Protein AF-A0A165J5U5-F1 (afdb_monomer)

Nearest PDB structures (foldseek):
  5kc4-assembly1_A  TM=7.300E-01  e=1.101E-03  Thermotoga maritima MSB8
  4huq-assembly1_S  TM=6.414E-01  e=2.307E-02  Levilactobacillus brevis ATCC 367
  7nnt-assembly1_C  TM=6.361E-01  e=5.951E-02  Lactobacillus delbrueckii subsp. bulgaricus ATCC 11842 = JCM 1002
  3rlb-assembly2_B  TM=6.227E-01  e=1.614E-01  Lactococcus cremoris subsp. cremoris NZ9000

pLDDT: mean 80.21, std 12.61, range [31.27, 94.31]

Sequence (150 aa):
MEGLRMNKHAVFIFFLLLAIPAGLMDIPILGVQLTMISLPPLLAASFIGTYRGILVAAVGAVSLLIMDGHGTSSLTEIAFLLIAVWLFGVIFSRWRAEAAAIVFFFVYGLLCPLIIQIIGYSPHFVTFCLSAILSLTIAHFVYGFFKGKS

Mean predicted aligned error: 7.03 Å

Solvent-accessible surface area (backbone atoms only — not comparable to full-atom values): 7624 Å² total; per-residue (Å²): 133,85,74,80,75,75,57,67,63,61,56,49,52,49,31,41,60,48,6,37,58,26,31,73,41,64,48,78,52,96,90,38,61,26,56,44,35,64,35,38,14,48,49,31,10,72,76,76,32,31,73,56,7,34,52,20,31,51,49,9,41,51,46,31,42,70,72,76,38,94,44,76,60,53,57,52,49,42,52,33,49,43,51,25,38,38,51,23,15,54,34,43,74,77,49,56,63,66,59,16,48,53,51,26,36,48,41,39,16,47,47,37,33,52,51,42,28,74,76,64,75,49,90,51,45,66,33,36,35,51,23,37,51,51,36,48,52,53,45,50,55,53,48,55,67,59,60,74,77,112

Organism: NCBI:txid189381

Secondary structure (DSSP, 8-state):
-------HHHHHHHHHHHHHHHHH-EEEETTEEEE-TTHHHHHHHHHH-HHHHHHHHHHHHHHHHHHH-S-HHHHHHHHHHHHHHHHHHHHHHHS-HHHHHHHHIIIIIIIHHHHHHHHH----HHHHHHHHHHHHHHHHHHHHHHHTT-

Foldseek 3Di:
DPPPPPDLVVLLVVLLVVLLVLLVDFDQDPNATAGQNLQSLLLCLQPNHLVSSLVSLVSSLVSNCVVVHDDPLSVLLSVLSSVLSNQLSVCSVPHDNVVSLVSSCVRFLAVSVVVSCVVPVDPCNVRRNVNSVVSSVVSVVVCVVVVVVD

Radius of gyration: 15.24 Å; Cα contacts (8 Å, |Δi|>4): 212; chains: 1; bounding box: 50×26×38 Å

Structure (mmCIF, N/CA/C/O backbone):
data_AF-A0A165J5U5-F1
#
_entry.id   AF-A0A165J5U5-F1
#
loop_
_atom_site.group_PDB
_atom_site.id
_atom_site.type_symbol
_atom_site.label_atom_id
_atom_site.label_alt_id
_atom_site.label_comp_id
_atom_site.label_asym_id
_atom_site.label_entity_id
_atom_site.label_seq_id
_atom_site.pdbx_PDB_ins_code
_atom_site.Cartn_x
_atom_site.Cartn_y
_atom_site.Cartn_z
_atom_site.occupancy
_atom_site.B_iso_or_equiv
_atom_site.auth_seq_id
_atom_site.auth_comp_id
_atom_site.auth_asym_id
_atom_site.auth_atom_id
_atom_site.pdbx_PDB_model_num
ATOM 1 N N . MET A 1 1 ? -31.585 0.984 19.891 1.00 39.47 1 MET A N 1
ATOM 2 C CA . MET A 1 1 ? -30.890 1.013 18.588 1.00 39.47 1 MET A CA 1
ATOM 3 C C . MET A 1 1 ? -29.721 0.055 18.685 1.00 39.47 1 MET A C 1
ATOM 5 O O . MET A 1 1 ? -28.689 0.414 19.235 1.00 39.47 1 MET A O 1
ATOM 9 N N . GLU A 1 2 ? -29.921 -1.196 18.272 1.00 40.22 2 GLU A N 1
ATOM 10 C CA . GLU A 1 2 ? -28.841 -2.181 18.214 1.00 40.22 2 GLU A CA 1
ATOM 11 C C . GLU A 1 2 ? -27.866 -1.734 17.129 1.00 40.22 2 GLU A C 1
ATOM 13 O O . GLU A 1 2 ? -28.170 -1.772 15.937 1.00 40.22 2 GLU A O 1
ATOM 18 N N . GLY A 1 3 ? -26.720 -1.204 17.557 1.00 44.03 3 GLY A N 1
ATOM 19 C CA . GLY A 1 3 ? -25.642 -0.839 16.657 1.00 44.03 3 GLY A CA 1
ATOM 20 C C . GLY A 1 3 ? -25.277 -2.061 15.830 1.00 44.03 3 GLY A C 1
ATOM 21 O O . GLY A 1 3 ? -24.886 -3.087 16.387 1.00 44.03 3 GLY A O 1
ATOM 22 N N . LEU A 1 4 ? -25.447 -1.947 14.512 1.00 45.94 4 LEU A N 1
ATOM 23 C CA . LEU A 1 4 ? -25.085 -2.958 13.530 1.00 45.94 4 LEU A CA 1
ATOM 24 C C . LEU A 1 4 ? -23.622 -3.342 13.785 1.00 45.94 4 LEU A C 1
ATOM 26 O O . LEU A 1 4 ? -22.698 -2.607 13.430 1.00 45.94 4 LEU A O 1
ATOM 30 N N . ARG A 1 5 ? -23.401 -4.449 14.501 1.00 58.50 5 ARG A N 1
ATOM 31 C CA . ARG A 1 5 ? -22.066 -4.914 14.876 1.00 58.50 5 ARG A CA 1
ATOM 32 C C . ARG A 1 5 ? -21.418 -5.393 13.585 1.00 58.50 5 ARG A C 1
ATOM 34 O O . ARG A 1 5 ? -21.648 -6.515 13.147 1.00 58.50 5 ARG A O 1
ATOM 41 N N . MET A 1 6 ? -20.689 -4.495 12.925 1.00 66.00 6 MET A N 1
ATOM 42 C CA . MET A 1 6 ? -20.100 -4.745 11.616 1.00 66.00 6 MET A CA 1
ATOM 43 C C . MET A 1 6 ? -19.279 -6.037 11.673 1.00 66.00 6 MET A C 1
ATOM 45 O O . MET A 1 6 ? -18.334 -6.153 12.461 1.00 66.00 6 MET A O 1
ATOM 49 N N . ASN A 1 7 ? -19.676 -7.038 10.882 1.00 83.50 7 ASN A N 1
ATOM 50 C CA . ASN A 1 7 ? -19.030 -8.343 10.898 1.00 83.50 7 ASN A CA 1
ATOM 51 C C . ASN A 1 7 ? -17.610 -8.197 10.337 1.00 83.50 7 ASN A C 1
ATOM 53 O O . ASN A 1 7 ? -17.405 -8.091 9.127 1.00 83.50 7 ASN A O 1
ATOM 57 N N . LYS A 1 8 ? -16.616 -8.195 11.231 1.00 79.62 8 LYS A N 1
ATOM 58 C CA . LYS A 1 8 ? -15.205 -7.980 10.886 1.00 79.62 8 LYS A CA 1
ATOM 59 C C . LYS A 1 8 ? -14.670 -9.005 9.879 1.00 79.62 8 LYS A C 1
ATOM 61 O O . LYS A 1 8 ? -13.682 -8.713 9.212 1.00 79.62 8 LYS A O 1
ATOM 66 N N . HIS A 1 9 ? -15.278 -10.189 9.786 1.00 84.62 9 HIS A N 1
ATOM 67 C CA . HIS A 1 9 ? -14.910 -11.202 8.795 1.00 84.62 9 HIS A CA 1
ATOM 68 C C . HIS A 1 9 ? -15.447 -10.854 7.408 1.00 84.62 9 HIS A C 1
ATOM 70 O O . HIS A 1 9 ? -14.698 -10.933 6.443 1.00 84.62 9 HIS A O 1
ATOM 76 N N . ALA A 1 10 ? -16.695 -10.387 7.313 1.00 85.75 10 ALA A N 1
ATOM 77 C CA . ALA A 1 10 ? -17.271 -9.941 6.046 1.00 85.75 10 ALA A CA 1
ATOM 78 C C . ALA A 1 10 ? -16.491 -8.749 5.462 1.00 85.75 10 ALA A C 1
ATOM 80 O O . ALA A 1 10 ? -16.161 -8.747 4.282 1.00 85.75 10 ALA A O 1
ATOM 81 N N . VAL A 1 11 ? -16.109 -7.783 6.307 1.00 85.38 11 VAL A N 1
ATOM 82 C CA . VAL A 1 11 ? -15.282 -6.632 5.895 1.00 85.38 11 VAL A CA 1
ATOM 83 C C . VAL A 1 11 ? -13.882 -7.062 5.452 1.00 85.38 11 VAL A C 1
ATOM 85 O O . VAL A 1 11 ? -13.357 -6.543 4.472 1.00 85.38 11 VAL A O 1
ATOM 88 N N . PHE A 1 12 ? -13.278 -8.031 6.144 1.00 86.88 12 PHE A N 1
ATOM 89 C CA . PHE A 1 12 ? -11.987 -8.585 5.737 1.00 86.88 12 PHE A CA 1
ATOM 90 C C . PHE A 1 12 ? -12.064 -9.265 4.368 1.00 86.88 12 PHE A C 1
ATOM 92 O O . PHE A 1 12 ? -11.248 -8.964 3.505 1.00 86.88 12 PHE A O 1
ATOM 99 N N . ILE A 1 13 ? -13.065 -10.125 4.154 1.00 88.19 13 ILE A N 1
ATOM 100 C CA . ILE A 1 13 ? -13.283 -10.804 2.870 1.00 88.19 13 ILE A CA 1
ATOM 101 C C . ILE A 1 13 ? -13.527 -9.780 1.758 1.00 88.19 13 ILE A C 1
ATOM 103 O O . ILE A 1 13 ? -12.965 -9.917 0.678 1.00 88.19 13 ILE A O 1
ATOM 107 N N . PHE A 1 14 ? -14.299 -8.724 2.032 1.00 90.31 14 PHE A N 1
ATOM 108 C CA . PHE A 1 14 ? -14.525 -7.641 1.078 1.00 90.31 14 PHE A CA 1
ATOM 109 C C . PHE A 1 14 ? -13.215 -6.969 0.646 1.00 90.31 14 PHE A C 1
ATOM 111 O O . PHE A 1 14 ? -12.961 -6.855 -0.549 1.00 90.31 14 PHE A O 1
ATOM 118 N N . PHE A 1 15 ? -12.351 -6.574 1.589 1.00 91.06 15 PHE A N 1
ATOM 119 C CA . PHE A 1 15 ? -11.062 -5.967 1.239 1.00 91.06 15 PHE A CA 1
ATOM 120 C C . PHE A 1 15 ? -10.123 -6.934 0.523 1.00 91.06 15 PHE A C 1
ATOM 122 O O . PHE A 1 15 ? -9.394 -6.518 -0.371 1.00 91.06 15 PHE A O 1
ATOM 129 N N . LEU A 1 16 ? -10.161 -8.216 0.882 1.00 88.88 16 LEU A N 1
ATOM 130 C CA . LEU A 1 16 ? -9.364 -9.257 0.242 1.00 88.88 16 LEU A CA 1
ATOM 131 C C . LEU A 1 16 ? -9.790 -9.454 -1.221 1.00 88.88 16 LEU A C 1
ATOM 133 O O . LEU A 1 16 ? -8.940 -9.490 -2.105 1.00 88.88 16 LEU A O 1
ATOM 137 N N . LEU A 1 17 ? -11.099 -9.485 -1.484 1.00 88.81 17 LEU A N 1
ATOM 138 C CA . LEU A 1 17 ? -11.649 -9.524 -2.840 1.00 88.81 17 LEU A CA 1
ATOM 139 C C . LEU A 1 17 ? -11.385 -8.233 -3.617 1.00 88.81 17 LEU A C 1
ATOM 141 O O . LEU A 1 17 ? -11.185 -8.305 -4.821 1.00 88.81 17 LEU A O 1
ATOM 145 N N . LEU A 1 18 ? -11.365 -7.074 -2.951 1.00 88.38 18 LEU A N 1
ATOM 146 C CA . LEU A 1 18 ? -11.076 -5.778 -3.573 1.00 88.38 18 LEU A CA 1
ATOM 147 C C . LEU A 1 18 ? -9.587 -5.605 -3.916 1.00 88.38 18 LEU A C 1
ATOM 149 O O . LEU A 1 18 ? -9.259 -4.916 -4.878 1.00 88.38 18 LEU A O 1
ATOM 153 N N . ALA A 1 19 ? -8.687 -6.234 -3.157 1.00 86.50 19 ALA A N 1
ATOM 154 C CA . ALA A 1 19 ? -7.247 -6.180 -3.404 1.00 86.50 19 ALA A CA 1
ATOM 155 C C . ALA A 1 19 ? -6.838 -6.838 -4.722 1.00 86.50 19 ALA A C 1
ATOM 157 O O . ALA A 1 19 ? -5.859 -6.407 -5.320 1.00 86.50 19 ALA A O 1
ATOM 158 N N . ILE A 1 20 ? -7.602 -7.834 -5.181 1.00 83.56 20 ILE A N 1
ATOM 159 C CA . ILE A 1 20 ? -7.369 -8.494 -6.466 1.00 83.56 20 ILE A CA 1
ATOM 160 C C . ILE A 1 20 ? -7.519 -7.473 -7.607 1.00 83.56 20 ILE A C 1
ATOM 162 O O . ILE A 1 20 ? -6.496 -7.092 -8.158 1.00 83.56 20 ILE A O 1
ATOM 166 N N . PRO A 1 21 ? -8.709 -6.922 -7.931 1.00 83.19 21 PRO A N 1
ATOM 167 C CA . PRO A 1 21 ? -8.849 -5.966 -9.026 1.00 83.19 21 PRO A CA 1
ATOM 168 C C . PRO A 1 21 ? -8.023 -4.696 -8.811 1.00 83.19 21 PRO A C 1
ATOM 170 O O . PRO A 1 21 ? -7.539 -4.145 -9.787 1.00 83.19 21 PRO A O 1
ATOM 173 N N . ALA A 1 22 ? -7.793 -4.251 -7.570 1.00 80.50 22 ALA A N 1
ATOM 174 C CA . ALA A 1 22 ? -6.923 -3.103 -7.305 1.00 80.50 22 ALA A CA 1
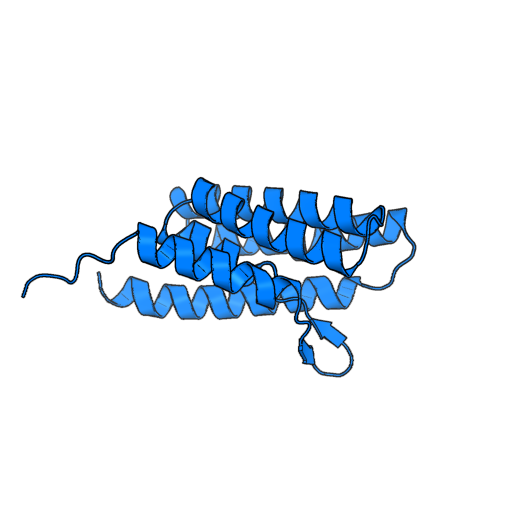ATOM 175 C C . ALA A 1 22 ? -5.449 -3.346 -7.679 1.00 80.50 22 ALA A C 1
ATOM 177 O O . ALA A 1 22 ? -4.746 -2.387 -7.982 1.00 80.50 22 ALA A O 1
ATOM 178 N N . GLY A 1 23 ? -4.988 -4.600 -7.644 1.00 71.81 23 GLY A N 1
ATOM 179 C CA . GLY A 1 23 ? -3.674 -5.002 -8.147 1.00 71.81 23 GLY A CA 1
ATOM 180 C C . GLY A 1 23 ? -3.648 -5.314 -9.646 1.00 71.81 23 GLY A C 1
ATOM 181 O O . GLY A 1 23 ? -2.567 -5.378 -10.209 1.00 71.81 23 GLY A O 1
ATOM 182 N N . LEU A 1 24 ? -4.808 -5.506 -10.288 1.00 72.88 24 LEU A N 1
ATOM 183 C CA . LEU A 1 24 ? -4.918 -5.778 -11.732 1.00 72.88 24 LEU A CA 1
ATOM 184 C C . LEU A 1 24 ? -5.273 -4.522 -12.555 1.00 72.88 24 LEU A C 1
ATOM 186 O O . LEU A 1 24 ? -5.199 -4.546 -13.781 1.00 72.88 24 LEU A O 1
ATOM 190 N N . MET A 1 25 ? -5.756 -3.459 -11.906 1.00 72.50 25 MET A N 1
ATOM 191 C CA . MET A 1 25 ? -6.262 -2.254 -12.561 1.00 72.50 25 MET A CA 1
ATOM 192 C C . MET A 1 25 ? -5.361 -1.059 -12.282 1.00 72.50 25 MET A C 1
ATOM 194 O O . MET A 1 25 ? -5.368 -0.511 -11.178 1.00 72.50 25 MET A O 1
ATOM 198 N N . ASP A 1 26 ? -4.695 -0.591 -13.331 1.00 74.75 26 ASP A N 1
ATOM 199 C CA . ASP A 1 26 ? -4.095 0.734 -13.345 1.00 74.75 26 ASP A CA 1
ATOM 200 C C . ASP A 1 26 ? -5.082 1.766 -13.882 1.00 74.75 26 ASP A C 1
ATOM 202 O O . ASP A 1 26 ? -5.765 1.561 -14.890 1.00 74.75 26 ASP A O 1
ATOM 206 N N . ILE A 1 27 ? -5.150 2.912 -13.209 1.00 76.12 27 ILE A N 1
ATOM 207 C CA . ILE A 1 27 ? -5.996 4.028 -13.621 1.00 76.12 27 ILE A CA 1
ATOM 208 C C . ILE A 1 27 ? -5.137 5.005 -14.430 1.00 76.12 27 ILE A C 1
ATOM 210 O O . ILE A 1 27 ? -4.218 5.607 -13.868 1.00 76.12 27 ILE A O 1
ATOM 214 N N . PRO A 1 28 ? -5.416 5.213 -15.730 1.00 78.00 28 PRO A N 1
ATOM 215 C CA . PRO A 1 28 ? -4.712 6.216 -16.512 1.00 78.00 28 PRO A CA 1
ATOM 216 C C . PRO A 1 28 ? -5.199 7.615 -16.115 1.00 78.00 28 PRO A C 1
ATOM 218 O O . PRO A 1 28 ? -6.343 7.986 -16.375 1.00 78.00 28 PRO A O 1
ATOM 221 N N . ILE A 1 29 ? -4.324 8.418 -15.510 1.00 76.06 29 ILE A N 1
ATOM 222 C CA . ILE A 1 29 ? -4.587 9.826 -15.191 1.00 76.06 29 ILE A CA 1
ATOM 223 C C . ILE A 1 29 ? -3.475 10.676 -15.799 1.00 76.06 29 ILE A C 1
ATOM 225 O O . ILE A 1 29 ? -2.303 10.483 -15.496 1.00 76.06 29 ILE A O 1
ATOM 229 N N . LEU A 1 30 ? -3.842 11.638 -16.655 1.00 73.38 30 LEU A N 1
ATOM 230 C CA . LEU A 1 30 ? -2.901 12.589 -17.273 1.00 73.38 30 LEU A CA 1
ATOM 231 C C . LEU A 1 30 ? -1.712 11.909 -17.991 1.00 73.38 30 LEU A C 1
ATOM 233 O O . LEU A 1 30 ? -0.597 12.419 -17.979 1.00 73.38 30 LEU A O 1
ATOM 237 N N . GLY A 1 31 ? -1.943 10.743 -18.608 1.00 70.12 31 GLY A N 1
ATOM 238 C CA . GLY A 1 31 ? -0.903 9.975 -19.308 1.00 70.12 31 GLY A CA 1
ATOM 239 C C . GLY A 1 31 ? 0.011 9.143 -18.399 1.00 70.12 31 GLY A C 1
ATOM 240 O O . GLY A 1 31 ? 0.931 8.505 -18.900 1.00 70.12 31 GLY A O 1
ATOM 241 N N . VAL A 1 32 ? -0.250 9.113 -17.090 1.00 73.12 32 VAL A N 1
ATOM 242 C CA . VAL A 1 32 ? 0.450 8.280 -16.104 1.00 73.12 32 VAL A CA 1
ATOM 243 C C . VAL A 1 32 ? -0.488 7.164 -15.647 1.00 73.12 32 VAL A C 1
ATOM 245 O O . VAL A 1 32 ? -1.640 7.420 -15.298 1.00 73.12 32 VAL A O 1
ATOM 248 N N . GLN A 1 33 ? -0.014 5.920 -15.653 1.00 78.56 33 GLN A N 1
ATOM 249 C CA . GLN A 1 33 ? -0.737 4.789 -15.065 1.00 78.56 33 GLN A CA 1
ATOM 250 C C . GLN A 1 33 ? -0.532 4.814 -13.551 1.00 78.56 33 GLN A C 1
ATOM 252 O O . GLN A 1 33 ? 0.613 4.866 -13.103 1.00 78.56 33 GLN A O 1
ATOM 257 N N . LEU A 1 34 ? -1.620 4.860 -12.780 1.00 78.06 34 LEU A N 1
ATOM 258 C CA . LEU A 1 34 ? -1.601 4.864 -11.318 1.00 78.06 34 LEU A CA 1
ATOM 259 C C . LEU A 1 34 ? -2.094 3.532 -10.772 1.00 78.06 34 LEU A C 1
ATOM 261 O O . LEU A 1 34 ? -3.187 3.091 -11.126 1.00 78.06 34 LEU A O 1
ATOM 265 N N . THR A 1 35 ? -1.341 2.972 -9.832 1.00 79.69 35 THR A N 1
ATOM 266 C CA . THR A 1 35 ? -1.705 1.726 -9.163 1.00 79.69 35 THR A CA 1
ATOM 267 C C . THR A 1 35 ? -2.547 2.001 -7.919 1.00 79.69 35 THR A C 1
ATOM 269 O O . THR A 1 35 ? -2.241 2.870 -7.097 1.00 79.69 35 THR A O 1
ATOM 272 N N . MET A 1 36 ? -3.626 1.239 -7.750 1.00 82.62 36 MET A N 1
ATOM 273 C CA . MET A 1 36 ? -4.511 1.311 -6.579 1.00 82.62 36 MET A CA 1
ATOM 274 C C . MET A 1 36 ? -4.261 0.166 -5.589 1.00 82.62 36 MET A C 1
ATOM 276 O O . MET A 1 36 ? -4.985 0.035 -4.599 1.00 82.62 36 MET A O 1
ATOM 280 N N . ILE A 1 37 ? -3.214 -0.635 -5.811 1.00 86.31 37 ILE A N 1
ATOM 281 C CA . ILE A 1 37 ? -2.918 -1.856 -5.050 1.00 86.31 37 ILE A CA 1
ATOM 282 C C . ILE A 1 37 ? -2.800 -1.616 -3.540 1.00 86.31 37 ILE A C 1
ATOM 284 O O . ILE A 1 37 ? -3.170 -2.464 -2.729 1.00 86.31 37 ILE A O 1
ATOM 288 N N . SER A 1 38 ? -2.326 -0.432 -3.147 1.00 87.56 38 SER A N 1
ATOM 289 C CA . SER A 1 38 ? -2.105 -0.084 -1.744 1.00 87.56 38 SER A CA 1
ATOM 290 C C . SER A 1 38 ? -3.363 0.354 -0.991 1.00 87.56 38 SER A C 1
ATOM 292 O O . SER A 1 38 ? -3.388 0.307 0.241 1.00 87.56 38 SER A O 1
ATOM 294 N N . LEU A 1 39 ? -4.441 0.712 -1.693 1.00 89.69 39 LEU A N 1
ATOM 295 C CA . LEU A 1 39 ? -5.637 1.285 -1.081 1.00 89.69 39 LEU A CA 1
ATOM 296 C C . LEU A 1 39 ? -6.437 0.270 -0.241 1.00 89.69 39 LEU A C 1
ATOM 298 O O . LEU A 1 39 ? -6.665 0.550 0.940 1.00 89.69 39 LEU A O 1
ATOM 302 N N . PRO A 1 40 ? -6.839 -0.915 -0.751 1.00 90.44 40 PRO A N 1
ATOM 303 C CA . PRO A 1 40 ? -7.559 -1.898 0.066 1.00 90.44 40 PRO A CA 1
ATOM 304 C C . PRO A 1 40 ? -6.778 -2.359 1.313 1.00 90.44 40 PRO A C 1
ATOM 306 O O . PRO A 1 40 ? -7.380 -2.425 2.389 1.00 90.44 40 PRO A O 1
ATOM 309 N N . PRO A 1 41 ? -5.454 -2.615 1.239 1.00 91.44 41 PRO A N 1
ATOM 310 C CA . PRO A 1 41 ? -4.637 -2.929 2.408 1.00 91.44 41 PRO A CA 1
ATOM 311 C C . PRO A 1 41 ? -4.578 -1.823 3.458 1.00 91.44 41 PRO A C 1
ATOM 313 O O . PRO A 1 41 ? -4.645 -2.127 4.648 1.00 91.44 41 PRO A O 1
ATOM 316 N N . LEU A 1 42 ? -4.467 -0.555 3.043 1.00 89.94 42 LEU A N 1
ATOM 317 C CA . LEU A 1 42 ? -4.450 0.589 3.958 1.00 89.94 42 LEU A CA 1
ATOM 318 C C . LEU A 1 42 ? -5.770 0.700 4.721 1.00 89.9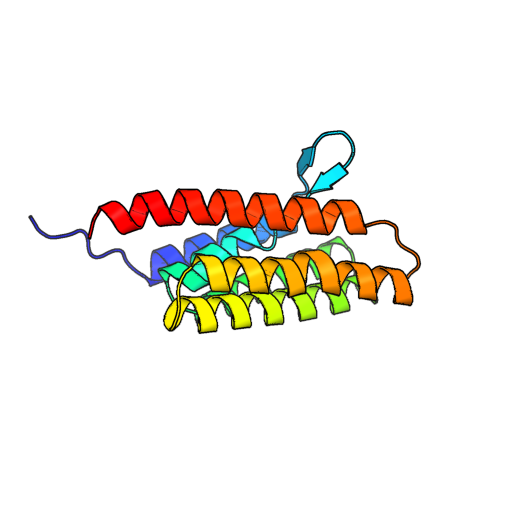4 42 LEU A C 1
ATOM 320 O O . LEU A 1 42 ? -5.772 0.778 5.951 1.00 89.94 42 LEU A O 1
ATOM 324 N N . LEU A 1 43 ? -6.894 0.611 4.004 1.00 89.44 43 LEU A N 1
ATOM 325 C CA . LEU A 1 43 ? -8.221 0.617 4.616 1.00 89.44 43 LEU A CA 1
ATOM 326 C C . LEU A 1 43 ? -8.385 -0.567 5.578 1.00 89.44 43 LEU A C 1
ATOM 328 O O . LEU A 1 43 ? -8.823 -0.393 6.717 1.00 89.44 43 LEU A O 1
ATOM 332 N N . ALA A 1 44 ? -7.976 -1.766 5.163 1.00 89.06 44 ALA A N 1
ATOM 333 C CA . ALA A 1 44 ? -8.004 -2.946 6.016 1.00 89.06 44 ALA A CA 1
ATOM 334 C C . ALA A 1 44 ? -7.130 -2.771 7.275 1.00 89.06 44 ALA A C 1
ATOM 336 O O . ALA A 1 44 ? -7.589 -3.047 8.387 1.00 89.06 44 ALA A O 1
ATOM 337 N N . ALA A 1 45 ? -5.906 -2.256 7.141 1.00 88.44 45 ALA A N 1
ATOM 338 C CA . ALA A 1 45 ? -5.014 -2.003 8.270 1.00 88.44 45 ALA A CA 1
ATOM 339 C C . ALA A 1 45 ? -5.652 -1.057 9.300 1.00 88.44 45 ALA A C 1
ATOM 341 O O . ALA A 1 45 ? -5.572 -1.318 10.501 1.00 88.44 45 ALA A O 1
ATOM 342 N N . SER A 1 46 ? -6.349 -0.018 8.837 1.00 84.62 46 SER A N 1
ATOM 343 C CA . SER A 1 46 ? -7.025 0.946 9.707 1.00 84.62 46 SER A CA 1
ATOM 344 C C . SER A 1 46 ? -8.326 0.446 10.332 1.00 84.62 46 SER A C 1
ATOM 346 O O . SER A 1 46 ? -8.601 0.779 11.483 1.00 84.62 46 SER A O 1
ATOM 348 N N . PHE A 1 47 ? -9.141 -0.342 9.621 1.00 84.19 47 PHE A N 1
ATOM 349 C CA . PHE A 1 47 ? -10.463 -0.757 10.119 1.00 84.19 47 PHE A CA 1
ATOM 350 C C . PHE A 1 47 ? -10.458 -2.049 10.927 1.00 84.19 47 PHE A C 1
ATOM 352 O O . PHE A 1 47 ? -11.208 -2.195 11.894 1.00 84.19 47 PHE A O 1
ATOM 359 N N . ILE A 1 48 ? -9.666 -3.025 10.495 1.00 87.12 48 ILE A N 1
ATOM 360 C CA . ILE A 1 48 ? -9.702 -4.387 11.037 1.00 87.12 48 ILE A CA 1
ATOM 361 C C . ILE A 1 48 ? -8.366 -4.804 11.662 1.00 87.12 48 ILE A C 1
ATOM 363 O O . ILE A 1 48 ? -8.317 -5.844 12.322 1.00 87.12 48 ILE A O 1
ATOM 367 N N . GLY A 1 49 ? -7.329 -3.973 11.526 1.00 86.44 49 GLY A N 1
ATOM 368 C CA . GLY A 1 49 ? -6.039 -4.095 12.202 1.00 86.44 49 GLY A CA 1
ATOM 369 C C . GLY A 1 49 ? -4.884 -4.478 11.274 1.00 86.44 49 GLY A C 1
ATOM 370 O O . GLY A 1 49 ? -5.076 -5.078 10.215 1.00 86.44 49 GLY A O 1
ATOM 371 N N . THR A 1 50 ? -3.662 -4.179 11.721 1.00 89.81 50 THR A N 1
ATOM 372 C CA . THR A 1 50 ? -2.407 -4.295 10.957 1.00 89.81 50 THR A CA 1
ATOM 373 C C . THR A 1 50 ? -2.223 -5.646 10.267 1.00 89.81 50 THR A C 1
ATOM 375 O O . THR A 1 50 ? -2.010 -5.694 9.060 1.00 89.81 50 THR A O 1
ATOM 378 N N . TYR A 1 51 ? -2.354 -6.757 11.000 1.00 90.69 51 TYR A N 1
ATOM 379 C CA . TYR A 1 51 ? -2.127 -8.101 10.448 1.00 90.69 51 TYR A CA 1
ATOM 380 C C . TYR A 1 51 ? -3.095 -8.450 9.316 1.00 90.69 51 TYR A C 1
ATOM 382 O O . TYR A 1 51 ? -2.714 -9.095 8.343 1.00 90.69 51 TYR A O 1
ATOM 390 N N . ARG A 1 52 ? -4.347 -7.996 9.418 1.00 89.88 52 ARG A N 1
ATOM 391 C CA . ARG A 1 52 ? -5.348 -8.217 8.373 1.00 89.88 52 ARG A CA 1
ATOM 392 C C . ARG A 1 52 ? -5.077 -7.336 7.158 1.00 89.88 52 ARG A C 1
ATOM 394 O O . ARG A 1 52 ? -5.214 -7.822 6.045 1.00 89.88 52 ARG A O 1
ATOM 401 N N . GLY A 1 53 ? -4.631 -6.096 7.361 1.00 89.62 53 GLY A N 1
ATOM 402 C CA . GLY A 1 53 ? -4.164 -5.236 6.269 1.00 89.62 53 GLY A CA 1
ATOM 403 C C . GLY A 1 53 ? -3.009 -5.852 5.479 1.00 89.62 53 GLY A C 1
ATOM 404 O O . GLY A 1 53 ? -3.033 -5.847 4.254 1.00 89.62 53 GLY A O 1
ATOM 405 N N . ILE A 1 54 ? -2.050 -6.477 6.164 1.00 93.00 54 ILE A N 1
ATOM 406 C CA . ILE A 1 54 ? -0.915 -7.157 5.517 1.00 93.00 54 ILE A CA 1
ATOM 407 C C . ILE A 1 54 ? -1.366 -8.370 4.711 1.00 93.00 54 ILE A C 1
ATOM 409 O O . ILE A 1 54 ? -0.886 -8.567 3.603 1.00 93.00 54 ILE A O 1
ATOM 413 N N . LEU A 1 55 ? -2.307 -9.166 5.227 1.00 92.19 55 LEU A N 1
ATOM 414 C CA . LEU A 1 55 ? -2.868 -10.283 4.461 1.00 92.19 55 LEU A CA 1
ATOM 415 C C . LEU A 1 55 ? -3.560 -9.795 3.183 1.00 92.19 55 LEU A C 1
ATOM 417 O O . LEU A 1 55 ? -3.396 -10.402 2.130 1.00 92.19 55 LEU A O 1
ATOM 421 N N . VAL A 1 56 ? -4.283 -8.675 3.258 1.00 92.00 56 VAL A N 1
ATOM 422 C CA . VAL A 1 56 ? -4.899 -8.041 2.084 1.00 92.00 56 VAL A CA 1
ATOM 423 C C . VAL A 1 56 ? -3.825 -7.547 1.101 1.00 92.00 56 VAL A C 1
ATOM 425 O O . VAL A 1 56 ? -3.951 -7.792 -0.096 1.00 92.00 56 VAL A O 1
ATOM 428 N N . ALA A 1 57 ? -2.737 -6.936 1.588 1.00 91.75 57 ALA A N 1
ATOM 429 C CA . ALA A 1 57 ? -1.592 -6.555 0.752 1.00 91.75 57 ALA A CA 1
ATOM 430 C C . ALA A 1 57 ? -0.933 -7.760 0.079 1.00 91.75 57 ALA A C 1
ATOM 432 O O . ALA A 1 57 ? -0.629 -7.694 -1.105 1.00 91.75 57 ALA A O 1
ATOM 433 N N . ALA A 1 58 ? -0.747 -8.865 0.803 1.00 90.19 58 ALA A N 1
ATOM 434 C CA . ALA A 1 58 ? -0.150 -10.080 0.261 1.00 90.19 58 ALA A CA 1
ATOM 435 C C . ALA A 1 58 ? -0.995 -10.664 -0.879 1.00 90.19 58 ALA A C 1
ATOM 437 O O . ALA A 1 58 ? -0.450 -11.068 -1.899 1.00 90.19 58 ALA A O 1
ATOM 438 N N . VAL A 1 59 ? -2.324 -10.660 -0.746 1.00 89.75 59 VAL A N 1
ATOM 439 C CA . VAL A 1 59 ? -3.225 -11.126 -1.812 1.00 89.75 59 VAL A CA 1
ATOM 440 C C . VAL A 1 59 ? -3.161 -10.218 -3.043 1.00 89.75 59 VAL A C 1
ATOM 442 O O . VAL A 1 59 ? -3.069 -10.723 -4.164 1.00 89.75 59 VAL A O 1
ATOM 445 N N . GLY A 1 60 ? -3.154 -8.895 -2.854 1.00 85.75 60 GLY A N 1
ATOM 446 C CA . GLY A 1 60 ? -2.965 -7.949 -3.961 1.00 85.75 60 GLY A CA 1
ATOM 447 C C . GLY A 1 60 ? -1.613 -8.137 -4.655 1.00 85.75 60 GLY A C 1
ATOM 448 O O . GLY A 1 60 ? -1.549 -8.248 -5.874 1.00 85.75 60 GLY A O 1
ATOM 449 N N . ALA A 1 61 ? -0.542 -8.281 -3.875 1.00 86.38 61 ALA A N 1
ATOM 450 C CA . ALA A 1 61 ? 0.817 -8.514 -4.355 1.00 86.38 61 ALA A CA 1
ATOM 451 C C . ALA A 1 61 ? 0.972 -9.817 -5.156 1.00 86.38 61 ALA A C 1
ATOM 453 O O . ALA A 1 61 ? 1.621 -9.831 -6.198 1.00 86.38 61 ALA A O 1
ATOM 454 N N . VAL A 1 62 ? 0.366 -10.917 -4.699 1.00 85.62 62 VAL A N 1
ATOM 455 C CA . VAL A 1 62 ? 0.357 -12.184 -5.451 1.00 85.62 62 VAL A CA 1
ATOM 456 C C . VAL A 1 62 ? -0.388 -12.017 -6.774 1.00 85.62 62 VAL A C 1
ATOM 458 O O . VAL A 1 62 ? 0.055 -12.539 -7.792 1.00 85.62 62 VAL A O 1
ATOM 461 N N . SER A 1 63 ? -1.485 -11.259 -6.776 1.00 81.25 63 SER A N 1
ATOM 462 C CA . SER A 1 63 ? -2.246 -10.968 -7.997 1.00 81.25 63 SER A CA 1
ATOM 463 C C . SER A 1 63 ? -1.402 -10.181 -9.010 1.00 81.25 63 SER A C 1
ATOM 465 O O . SER A 1 63 ? -1.382 -10.537 -10.186 1.00 81.25 63 SER A O 1
ATOM 467 N N . LEU A 1 64 ? -0.636 -9.190 -8.537 1.00 77.75 64 LEU A N 1
ATOM 468 C CA . LEU A 1 64 ? 0.319 -8.420 -9.343 1.00 77.75 64 LEU A CA 1
ATOM 469 C C . LEU A 1 64 ? 1.427 -9.315 -9.930 1.00 77.75 64 LEU A C 1
ATOM 471 O O . LEU A 1 64 ? 1.681 -9.279 -11.130 1.00 77.75 64 LEU A O 1
ATOM 475 N N . LEU A 1 65 ? 2.035 -10.185 -9.112 1.00 81.69 65 LEU A N 1
ATOM 476 C CA . LEU A 1 65 ? 3.064 -11.148 -9.548 1.00 81.69 65 LEU A CA 1
ATOM 477 C C . LEU A 1 65 ? 2.583 -12.081 -10.664 1.00 81.69 65 LEU A C 1
ATOM 479 O O . LEU A 1 65 ? 3.362 -12.443 -11.545 1.00 81.69 65 LEU A O 1
ATOM 483 N N . ILE A 1 66 ? 1.316 -12.498 -10.613 1.00 78.88 66 ILE A N 1
ATOM 484 C CA . ILE A 1 66 ? 0.722 -13.370 -11.630 1.00 78.88 66 ILE A CA 1
ATOM 485 C C . ILE A 1 66 ? 0.539 -12.621 -12.960 1.00 78.88 66 ILE A C 1
ATOM 487 O O . ILE A 1 66 ? 0.694 -13.241 -14.010 1.00 78.88 66 ILE A O 1
ATOM 491 N N . MET A 1 67 ? 0.236 -11.318 -12.932 1.00 72.94 67 MET A N 1
ATOM 492 C CA . MET A 1 67 ? 0.053 -10.507 -14.143 1.00 72.94 67 MET A CA 1
ATOM 493 C C . MET A 1 67 ? 1.367 -10.042 -14.771 1.00 72.94 67 MET A C 1
ATOM 495 O O . MET A 1 67 ? 1.584 -10.280 -15.957 1.00 72.94 67 MET A O 1
ATOM 499 N N . ASP A 1 68 ? 2.236 -9.403 -13.988 1.00 69.75 68 ASP A N 1
ATOM 500 C CA . ASP A 1 68 ? 3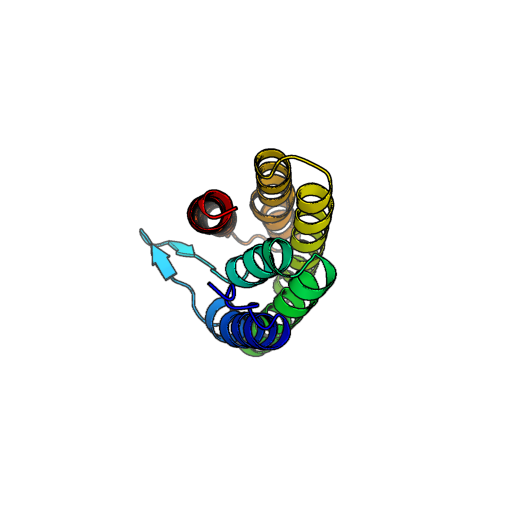.463 -8.773 -14.500 1.00 69.75 68 ASP A CA 1
ATOM 501 C C . ASP A 1 68 ? 4.628 -9.760 -14.642 1.00 69.75 68 ASP A C 1
ATOM 503 O O . ASP A 1 68 ? 5.658 -9.464 -15.254 1.00 69.75 68 ASP A O 1
ATOM 507 N N . GLY A 1 69 ? 4.476 -10.963 -14.085 1.00 64.50 69 GLY A N 1
ATOM 508 C CA . GLY A 1 69 ? 5.519 -11.974 -14.047 1.00 64.50 69 GLY A CA 1
ATOM 509 C C . GLY A 1 69 ? 6.588 -11.709 -12.981 1.00 64.50 69 GLY A C 1
ATOM 510 O O . GLY A 1 69 ? 6.548 -10.764 -12.188 1.00 64.50 69 GLY A O 1
ATOM 511 N N . HIS A 1 70 ? 7.582 -12.599 -12.942 1.00 61.50 70 HIS A N 1
ATOM 512 C CA . HIS A 1 70 ? 8.626 -12.634 -11.911 1.00 61.50 70 HIS A CA 1
ATOM 513 C C . HIS A 1 70 ? 9.777 -11.656 -12.213 1.00 61.50 70 HIS A C 1
ATOM 515 O O . HIS A 1 70 ? 10.938 -12.053 -12.320 1.00 61.50 70 HIS A O 1
ATOM 521 N N . GLY A 1 71 ? 9.458 -10.373 -12.381 1.00 60.59 71 GLY A N 1
ATOM 522 C CA . GLY A 1 71 ? 10.456 -9.308 -12.468 1.00 60.59 71 GLY A CA 1
ATOM 523 C C . GLY A 1 71 ? 11.130 -9.037 -11.116 1.00 60.59 71 GLY A C 1
ATOM 524 O O . GLY A 1 71 ? 10.510 -9.094 -10.057 1.00 60.59 71 GLY A O 1
ATOM 525 N N . THR A 1 72 ? 12.416 -8.689 -11.117 1.00 59.94 72 THR A N 1
ATOM 526 C CA . THR A 1 72 ? 13.119 -8.245 -9.895 1.00 59.94 72 THR A CA 1
ATOM 527 C C . THR A 1 72 ? 12.530 -6.949 -9.319 1.00 59.94 72 THR A C 1
ATOM 529 O O . THR A 1 72 ? 12.556 -6.732 -8.104 1.00 59.94 72 THR A O 1
ATOM 532 N N . SER A 1 73 ? 11.946 -6.107 -10.177 1.00 67.75 73 SER A N 1
ATOM 533 C CA . SER A 1 73 ? 11.199 -4.906 -9.798 1.00 67.75 73 SER A CA 1
ATOM 534 C C . SER A 1 73 ? 9.912 -5.229 -9.031 1.00 67.75 73 SER A C 1
ATOM 536 O O . SER A 1 73 ? 9.672 -4.602 -8.000 1.00 67.75 73 SER A O 1
ATOM 538 N N . SER A 1 74 ? 9.142 -6.241 -9.454 1.00 73.19 74 SER A N 1
ATOM 539 C CA . SER A 1 74 ? 7.860 -6.592 -8.823 1.00 73.19 74 SER A CA 1
ATOM 540 C C . SER A 1 74 ? 8.046 -7.186 -7.424 1.00 73.19 74 SER A C 1
ATOM 542 O O . SER A 1 74 ? 7.319 -6.834 -6.498 1.00 73.19 74 SER A O 1
ATOM 544 N N . LEU A 1 75 ? 9.088 -7.998 -7.202 1.00 81.38 75 LEU A N 1
ATOM 545 C CA . LEU A 1 75 ? 9.418 -8.497 -5.857 1.00 81.38 75 LEU A CA 1
ATOM 546 C C . LEU A 1 75 ? 9.821 -7.376 -4.890 1.00 81.38 75 LEU A C 1
ATOM 548 O O . LEU A 1 75 ? 9.441 -7.398 -3.716 1.00 81.38 75 LEU A O 1
ATOM 552 N N . THR A 1 76 ? 10.578 -6.394 -5.382 1.00 84.19 76 THR A N 1
ATOM 553 C CA . THR A 1 76 ? 11.007 -5.242 -4.580 1.00 84.19 76 THR A CA 1
ATOM 554 C C . THR A 1 76 ? 9.801 -4.388 -4.197 1.00 84.19 76 THR A C 1
ATOM 556 O O . THR A 1 76 ? 9.612 -4.089 -3.019 1.00 84.19 76 THR A O 1
ATOM 559 N N . GLU A 1 77 ? 8.936 -4.069 -5.161 1.00 84.38 77 GLU A N 1
ATOM 560 C CA . GLU A 1 77 ? 7.694 -3.329 -4.925 1.00 84.38 77 GLU A CA 1
ATOM 561 C C . GLU A 1 77 ? 6.812 -4.000 -3.869 1.00 84.38 77 GLU A C 1
ATOM 563 O O . GLU A 1 77 ? 6.363 -3.348 -2.925 1.00 84.38 77 GLU A O 1
ATOM 568 N N . ILE A 1 78 ? 6.622 -5.315 -3.974 1.00 88.00 78 ILE A N 1
ATOM 569 C CA . ILE A 1 78 ? 5.807 -6.088 -3.034 1.00 88.00 78 ILE A CA 1
ATOM 570 C C . ILE A 1 78 ? 6.385 -6.037 -1.621 1.00 88.00 78 ILE A C 1
ATOM 572 O O . ILE A 1 78 ? 5.642 -5.846 -0.655 1.00 88.00 78 ILE A O 1
ATOM 576 N N . ALA A 1 79 ? 7.706 -6.174 -1.479 1.00 89.56 79 ALA A N 1
ATOM 577 C CA . ALA A 1 79 ? 8.357 -6.059 -0.180 1.00 89.56 79 ALA A CA 1
ATOM 578 C C . ALA A 1 79 ? 8.118 -4.670 0.435 1.00 89.56 79 ALA A C 1
ATOM 580 O O . ALA A 1 79 ? 7.721 -4.569 1.600 1.00 89.56 79 ALA A O 1
ATOM 581 N N . PHE A 1 80 ? 8.279 -3.604 -0.356 1.00 90.94 80 PHE A N 1
ATOM 582 C CA . PHE A 1 80 ? 8.003 -2.239 0.091 1.00 90.94 80 PHE A CA 1
ATOM 583 C C . PHE A 1 80 ? 6.530 -2.019 0.436 1.00 90.94 80 PHE A C 1
ATOM 585 O O . PHE A 1 80 ? 6.250 -1.378 1.448 1.00 90.94 80 PHE A O 1
ATOM 592 N N . LEU A 1 81 ? 5.594 -2.580 -0.334 1.00 90.62 81 LEU A N 1
ATOM 593 C CA . LEU A 1 81 ? 4.162 -2.513 -0.045 1.00 90.62 81 LEU A CA 1
ATOM 594 C C . LEU A 1 81 ? 3.843 -3.146 1.313 1.00 90.62 81 LEU A C 1
ATOM 596 O O . LEU A 1 81 ? 3.194 -2.523 2.153 1.00 90.62 81 LEU A O 1
AT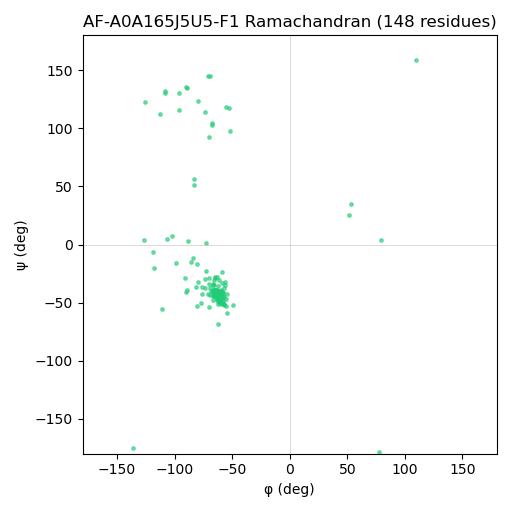OM 600 N N . LEU A 1 82 ? 4.327 -4.367 1.556 1.00 93.06 82 LEU A N 1
ATOM 601 C CA . LEU A 1 82 ? 4.085 -5.091 2.806 1.00 93.06 82 LEU A CA 1
ATOM 602 C C . LEU A 1 82 ? 4.669 -4.346 4.012 1.00 93.06 82 LEU A C 1
ATOM 604 O O . LEU A 1 82 ? 3.986 -4.186 5.027 1.00 93.06 82 LEU A O 1
ATOM 608 N N . ILE A 1 83 ? 5.904 -3.847 3.891 1.00 93.75 83 ILE A N 1
ATOM 609 C CA . ILE A 1 83 ? 6.570 -3.065 4.942 1.00 93.75 83 ILE A CA 1
ATOM 610 C C . ILE A 1 83 ? 5.815 -1.759 5.200 1.00 93.75 83 ILE A C 1
ATOM 612 O O . ILE A 1 83 ? 5.563 -1.415 6.356 1.00 93.75 83 ILE A O 1
ATOM 616 N N . ALA A 1 84 ? 5.416 -1.046 4.146 1.00 92.44 84 ALA A N 1
ATOM 617 C CA . ALA A 1 84 ? 4.706 0.219 4.266 1.00 92.44 84 ALA A CA 1
ATOM 618 C C . ALA A 1 84 ? 3.328 0.040 4.915 1.00 92.44 84 ALA A C 1
ATOM 620 O O . ALA A 1 84 ? 2.974 0.812 5.805 1.00 92.44 84 ALA A O 1
ATOM 621 N N . VAL A 1 85 ? 2.572 -0.998 4.540 1.00 92.81 85 VAL A N 1
ATOM 622 C CA . VAL A 1 85 ? 1.266 -1.316 5.145 1.00 92.81 85 VAL A CA 1
ATOM 623 C C . VAL A 1 85 ? 1.421 -1.749 6.604 1.00 92.81 85 VAL A C 1
ATOM 625 O O . VAL A 1 85 ? 0.623 -1.341 7.452 1.00 92.81 85 VAL A O 1
ATOM 628 N N . TRP A 1 86 ? 2.457 -2.529 6.932 1.00 94.31 86 TRP A N 1
ATOM 629 C CA . TRP A 1 86 ? 2.753 -2.892 8.319 1.00 94.31 86 TRP A CA 1
ATOM 630 C C . TRP A 1 86 ? 3.089 -1.658 9.164 1.00 94.31 86 TRP A C 1
ATOM 632 O O . TRP A 1 86 ? 2.451 -1.445 10.197 1.00 94.31 86 TRP A O 1
ATOM 642 N N . LEU A 1 87 ? 4.023 -0.811 8.711 1.00 92.62 87 LEU A N 1
ATOM 643 C CA . LEU A 1 87 ? 4.391 0.435 9.393 1.00 92.62 87 LEU A CA 1
ATOM 644 C C . LEU A 1 87 ? 3.183 1.355 9.555 1.00 92.62 87 LEU A C 1
ATOM 646 O O . LEU A 1 87 ? 2.934 1.848 10.655 1.00 92.62 87 LEU A O 1
ATOM 650 N N . PHE A 1 88 ? 2.402 1.533 8.488 1.00 91.06 88 PHE A N 1
ATOM 651 C CA . PHE A 1 88 ? 1.172 2.310 8.517 1.00 91.06 88 PHE A CA 1
ATOM 652 C C . PHE A 1 88 ? 0.223 1.785 9.594 1.00 91.06 88 PHE A C 1
ATOM 654 O O . PHE A 1 88 ? -0.179 2.549 10.465 1.00 91.06 88 PHE A O 1
ATOM 661 N N . GLY A 1 89 ? -0.088 0.485 9.603 1.00 87.81 89 GLY A N 1
ATOM 662 C CA . GLY A 1 89 ? -1.000 -0.097 10.587 1.00 87.81 89 GLY A CA 1
ATOM 663 C C . GLY A 1 89 ? -0.479 0.003 12.025 1.00 87.81 89 GLY A C 1
ATOM 664 O O . GLY A 1 89 ? -1.237 0.346 12.932 1.00 87.81 89 GLY A O 1
ATOM 665 N N . VAL A 1 90 ? 0.817 -0.247 12.260 1.00 90.38 90 VAL A N 1
ATOM 666 C CA . VAL A 1 90 ? 1.431 -0.112 13.595 1.00 90.38 90 VAL A CA 1
ATOM 667 C C . VAL A 1 90 ? 1.340 1.328 14.090 1.00 90.38 90 VAL A C 1
ATOM 669 O O . VAL A 1 90 ? 0.886 1.562 15.213 1.00 90.38 90 VAL A O 1
ATOM 672 N N . ILE A 1 91 ? 1.734 2.297 13.264 1.00 89.06 91 ILE A N 1
ATOM 673 C CA . ILE A 1 91 ? 1.711 3.713 13.633 1.00 89.06 91 ILE A CA 1
ATOM 674 C C . ILE A 1 91 ? 0.269 4.176 13.810 1.00 89.06 91 ILE A C 1
ATOM 676 O O . ILE A 1 91 ? -0.038 4.782 14.827 1.00 89.06 91 ILE A O 1
ATOM 680 N N . PHE A 1 92 ? -0.639 3.816 12.907 1.00 85.62 92 PHE A N 1
ATOM 681 C CA . PHE A 1 92 ? -2.060 4.151 13.003 1.00 85.62 92 PHE A CA 1
ATOM 682 C C . PHE A 1 92 ? -2.708 3.599 14.282 1.00 85.62 92 PHE A C 1
ATOM 684 O O . PHE A 1 92 ? -3.582 4.240 14.855 1.00 85.62 92 PHE A O 1
ATOM 691 N N . SER A 1 93 ? -2.257 2.436 14.767 1.00 81.56 93 SER A N 1
ATOM 692 C CA . SER A 1 93 ? -2.769 1.839 16.008 1.00 81.56 93 SER A CA 1
ATOM 693 C C . SER A 1 93 ? -2.313 2.556 17.286 1.00 81.56 93 SER A C 1
ATOM 695 O O . SER A 1 93 ? -2.967 2.428 18.319 1.00 81.56 93 SER A O 1
ATOM 697 N N . ARG A 1 94 ? -1.191 3.292 17.238 1.00 81.75 94 ARG A N 1
ATOM 698 C CA . ARG A 1 94 ? -0.549 3.916 18.414 1.00 81.75 94 ARG A CA 1
ATOM 699 C C . ARG A 1 94 ? -0.483 5.448 18.361 1.00 81.75 94 ARG A C 1
ATOM 701 O O . ARG A 1 94 ? -0.312 6.073 19.400 1.00 81.75 94 ARG A O 1
ATOM 708 N N . TRP A 1 95 ? -0.595 6.043 17.178 1.00 81.25 95 TRP A N 1
ATOM 709 C CA . TRP A 1 95 ? -0.340 7.457 16.892 1.00 81.25 95 TRP A CA 1
ATOM 710 C C . TRP A 1 95 ? -1.431 8.057 15.990 1.00 81.25 95 TRP A C 1
ATOM 712 O O . TRP A 1 95 ? -2.435 7.424 15.669 1.00 81.25 95 TRP A O 1
ATOM 722 N N . ARG A 1 96 ? -1.250 9.319 15.579 1.00 80.69 96 ARG A N 1
ATOM 723 C CA . ARG A 1 96 ? -2.171 10.023 14.675 1.00 80.69 96 ARG A CA 1
ATOM 724 C C . ARG A 1 96 ? -2.114 9.444 13.258 1.00 80.69 96 ARG A C 1
ATOM 726 O O . ARG A 1 96 ? -1.042 9.111 12.757 1.00 80.69 96 ARG A O 1
ATOM 733 N N . ALA A 1 97 ? -3.265 9.431 12.586 1.00 79.75 97 ALA A N 1
ATOM 734 C CA . ALA A 1 97 ? -3.398 8.997 11.192 1.00 79.75 97 ALA A CA 1
ATOM 735 C C . ALA A 1 97 ? -2.474 9.770 10.231 1.00 79.75 97 ALA A C 1
ATOM 737 O O . ALA A 1 97 ? -1.927 9.187 9.302 1.00 79.75 97 ALA A O 1
ATOM 738 N N . GLU A 1 98 ? -2.249 11.058 10.501 1.00 83.25 98 GLU A N 1
ATOM 739 C CA . GLU A 1 98 ? -1.322 11.918 9.754 1.00 83.25 98 GLU A CA 1
ATOM 740 C C . GLU A 1 98 ? 0.111 11.363 9.763 1.00 83.25 98 GLU A C 1
ATOM 742 O O . GLU A 1 98 ? 0.752 11.291 8.718 1.00 83.25 98 GLU A O 1
ATOM 747 N N . ALA A 1 99 ? 0.599 10.895 10.918 1.00 84.12 99 ALA A N 1
ATOM 748 C CA . ALA A 1 99 ? 1.940 10.326 11.033 1.00 84.12 99 ALA A CA 1
ATOM 749 C C . ALA A 1 99 ? 2.063 9.013 10.246 1.00 84.12 99 ALA A C 1
ATOM 751 O O . ALA A 1 99 ? 3.057 8.795 9.557 1.00 84.12 99 ALA A O 1
ATOM 752 N N . ALA A 1 100 ? 1.033 8.161 10.300 1.00 86.06 100 ALA A N 1
ATOM 753 C CA . ALA A 1 100 ? 0.994 6.926 9.521 1.00 86.06 100 ALA A CA 1
ATOM 754 C C . ALA A 1 100 ? 1.008 7.217 8.009 1.00 86.06 100 ALA A C 1
ATOM 756 O O . ALA A 1 100 ? 1.751 6.575 7.269 1.00 86.06 100 ALA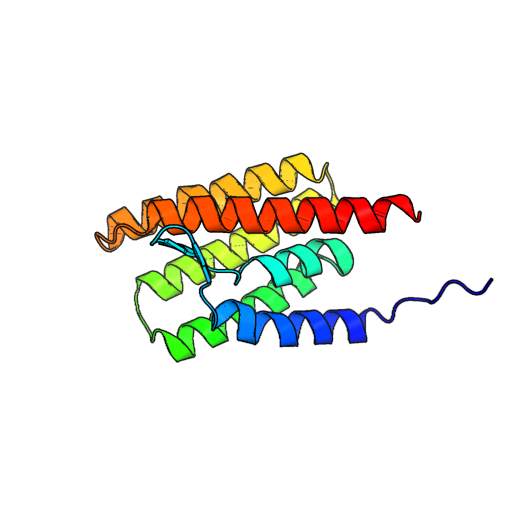 A O 1
ATOM 757 N N . ALA A 1 101 ? 0.243 8.219 7.563 1.00 86.00 101 ALA A N 1
ATOM 758 C CA . ALA A 1 101 ? 0.192 8.643 6.166 1.00 86.00 101 ALA A CA 1
ATOM 759 C C . ALA A 1 101 ? 1.544 9.169 5.663 1.00 86.00 101 ALA A C 1
ATOM 761 O O . ALA A 1 101 ? 1.997 8.770 4.592 1.00 86.00 101 ALA A O 1
ATOM 762 N N . ILE A 1 102 ? 2.216 10.010 6.456 1.00 88.25 102 ILE A N 1
ATOM 763 C CA . ILE A 1 102 ? 3.548 10.532 6.128 1.00 88.25 102 ILE A CA 1
ATOM 764 C C . ILE A 1 102 ? 4.540 9.378 5.963 1.00 88.25 102 ILE A C 1
ATOM 766 O O . ILE A 1 102 ? 5.227 9.300 4.947 1.00 88.25 102 ILE A O 1
ATOM 770 N N . VAL A 1 103 ? 4.584 8.443 6.918 1.00 90.56 103 VAL A N 1
ATOM 771 C CA . VAL A 1 103 ? 5.500 7.294 6.842 1.00 90.56 103 VAL A CA 1
ATOM 772 C C . VAL A 1 103 ? 5.194 6.415 5.633 1.00 90.56 103 VAL A C 1
ATOM 774 O O . VAL A 1 103 ? 6.119 6.014 4.931 1.00 90.56 103 VAL A O 1
ATOM 777 N N . PHE A 1 104 ? 3.917 6.164 5.337 1.00 90.81 104 PHE A N 1
ATOM 778 C CA . PHE A 1 104 ? 3.534 5.418 4.143 1.00 90.81 104 PHE A CA 1
ATOM 779 C C . PHE A 1 104 ? 4.012 6.109 2.858 1.00 90.81 104 PHE A C 1
ATOM 781 O O . PHE A 1 104 ? 4.607 5.458 2.002 1.00 90.81 104 PHE A O 1
ATOM 788 N N . PHE A 1 105 ? 3.821 7.427 2.738 1.00 90.31 105 PHE A N 1
ATOM 789 C CA . PHE A 1 105 ? 4.286 8.190 1.579 1.00 90.31 105 PHE A CA 1
ATOM 790 C C . PHE A 1 105 ? 5.811 8.134 1.424 1.00 90.31 105 PHE A C 1
ATOM 792 O O . PHE A 1 105 ? 6.306 7.903 0.324 1.00 90.31 105 PHE A O 1
ATOM 799 N N . PHE A 1 106 ? 6.567 8.273 2.515 1.00 90.81 106 PHE A N 1
ATOM 800 C CA . PHE A 1 106 ? 8.027 8.186 2.457 1.00 90.81 106 PHE A CA 1
ATOM 801 C C . PHE A 1 106 ? 8.521 6.790 2.068 1.00 90.81 106 PHE A C 1
ATOM 803 O O . PHE A 1 106 ? 9.420 6.674 1.240 1.00 90.81 106 PHE A O 1
ATOM 810 N N . VAL A 1 107 ? 7.938 5.731 2.630 1.00 91.56 107 VAL A N 1
ATOM 811 C CA . VAL A 1 107 ? 8.397 4.356 2.380 1.00 91.56 107 VAL A CA 1
ATOM 812 C C . VAL A 1 107 ? 7.936 3.856 1.009 1.00 91.56 107 VAL A C 1
ATOM 814 O O . VAL A 1 107 ? 8.751 3.376 0.225 1.00 91.56 107 VAL A O 1
ATOM 817 N N . TYR A 1 108 ? 6.646 3.981 0.697 1.00 89.50 108 TYR A N 1
ATOM 818 C CA . TYR A 1 108 ? 6.075 3.442 -0.539 1.00 89.50 108 TYR A CA 1
ATOM 819 C C . TYR A 1 108 ? 6.108 4.437 -1.703 1.00 89.50 108 TYR A C 1
ATOM 821 O O . TYR A 1 108 ? 6.414 4.061 -2.828 1.00 89.50 108 TYR A O 1
ATOM 829 N N . GLY A 1 109 ? 5.814 5.712 -1.449 1.00 86.69 109 GLY A N 1
ATOM 830 C CA . GLY A 1 109 ? 5.736 6.737 -2.495 1.00 86.69 109 GLY A CA 1
ATOM 831 C C . GLY A 1 109 ? 7.093 7.275 -2.952 1.00 86.69 109 GLY A C 1
ATOM 832 O O . GLY A 1 109 ? 7.230 7.616 -4.120 1.00 86.69 109 GLY A O 1
ATOM 833 N N . LEU A 1 110 ? 8.090 7.344 -2.060 1.00 89.06 110 LEU A N 1
ATOM 834 C CA . LEU A 1 110 ? 9.414 7.913 -2.358 1.00 89.06 110 LEU A CA 1
ATOM 835 C C . LEU A 1 110 ? 10.529 6.864 -2.383 1.00 89.06 110 LEU A C 1
ATOM 837 O O . LEU A 1 110 ? 11.251 6.757 -3.372 1.00 89.06 110 LEU A O 1
ATOM 841 N N . LEU A 1 111 ? 10.692 6.092 -1.306 1.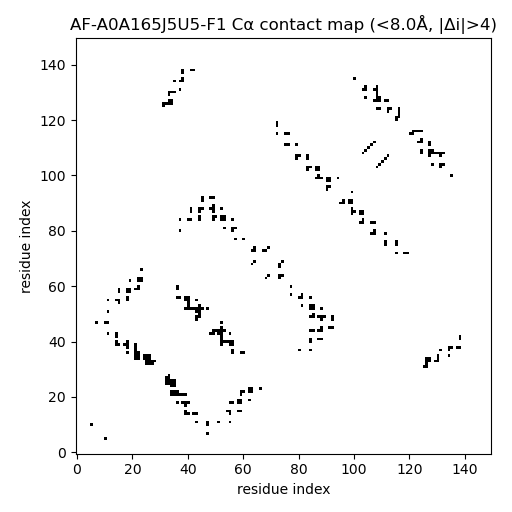00 89.88 111 LEU A N 1
ATOM 842 C CA . LEU A 1 111 ? 11.834 5.189 -1.156 1.00 89.88 111 LEU A CA 1
ATOM 843 C C . LEU A 1 111 ? 11.754 3.986 -2.108 1.00 89.88 111 LEU A C 1
ATOM 845 O O . LEU A 1 111 ? 12.753 3.650 -2.742 1.00 89.88 111 LEU A O 1
ATOM 849 N N . CYS A 1 112 ? 10.568 3.386 -2.250 1.00 87.06 112 CYS A N 1
ATOM 850 C CA . CYS A 1 112 ? 10.323 2.279 -3.178 1.00 87.06 112 CYS A CA 1
ATOM 851 C C . CYS A 1 112 ? 10.720 2.618 -4.631 1.00 87.06 112 CYS A C 1
ATOM 853 O O . CYS A 1 112 ? 11.618 1.956 -5.160 1.00 87.06 112 CYS A O 1
ATOM 855 N N . PRO A 1 113 ? 10.160 3.660 -5.282 1.00 86.38 113 PRO A N 1
ATOM 856 C CA . PRO A 1 113 ? 10.533 3.964 -6.658 1.00 86.38 113 PRO A CA 1
ATOM 857 C C . PRO A 1 113 ? 11.987 4.412 -6.805 1.00 86.38 113 PRO A C 1
ATOM 859 O O . PRO A 1 113 ? 12.587 4.132 -7.837 1.00 86.38 113 PRO A O 1
ATOM 862 N N . LEU A 1 114 ? 12.574 5.073 -5.800 1.00 86.81 114 LEU A N 1
ATOM 863 C CA . LEU A 1 114 ? 13.985 5.467 -5.836 1.00 86.81 114 LEU A CA 1
ATOM 864 C C . LEU A 1 114 ? 14.901 4.236 -5.902 1.00 86.81 114 LEU A C 1
ATOM 866 O O . LEU A 1 114 ? 15.831 4.192 -6.704 1.00 86.81 114 LEU A O 1
ATOM 870 N N . ILE A 1 115 ? 14.608 3.207 -5.105 1.00 85.69 115 ILE A N 1
ATOM 871 C CA . ILE A 1 115 ? 15.362 1.948 -5.113 1.00 85.69 115 ILE A CA 1
ATOM 872 C C . ILE A 1 115 ? 15.123 1.174 -6.412 1.00 85.69 115 ILE A C 1
ATOM 874 O O . ILE A 1 115 ? 16.084 0.704 -7.021 1.00 85.69 115 ILE A O 1
ATOM 878 N N . ILE A 1 116 ? 13.875 1.088 -6.884 1.00 83.38 116 ILE A N 1
ATOM 879 C CA . ILE A 1 116 ? 13.556 0.443 -8.168 1.00 83.38 116 ILE A CA 1
ATOM 880 C C . ILE A 1 116 ? 14.280 1.147 -9.325 1.00 83.38 116 ILE A C 1
ATOM 882 O O . ILE A 1 116 ? 14.809 0.480 -10.213 1.00 83.38 116 ILE A O 1
ATOM 886 N N . GLN A 1 117 ? 14.371 2.478 -9.304 1.00 83.81 117 GLN A N 1
ATOM 887 C CA . GLN A 1 117 ? 15.079 3.252 -10.322 1.00 83.81 117 GLN A CA 1
ATOM 888 C C . GLN A 1 117 ? 16.590 2.978 -10.312 1.00 83.81 117 GLN A C 1
ATOM 890 O O . GLN A 1 117 ? 17.181 2.852 -11.383 1.00 83.81 117 GLN A O 1
ATOM 895 N N . ILE A 1 118 ? 17.202 2.829 -9.130 1.00 81.25 118 ILE A N 1
ATOM 896 C CA . ILE A 1 118 ? 18.624 2.471 -8.986 1.00 81.25 118 ILE A CA 1
ATOM 897 C C . ILE A 1 118 ? 18.899 1.055 -9.516 1.00 81.25 118 ILE A C 1
ATOM 899 O O . ILE A 1 118 ? 19.930 0.828 -10.143 1.00 81.25 118 ILE A O 1
ATOM 903 N N . ILE A 1 119 ? 17.992 0.105 -9.272 1.00 77.94 119 ILE A N 1
ATOM 904 C CA . ILE A 1 119 ? 18.183 -1.307 -9.640 1.00 77.94 119 ILE A CA 1
ATOM 905 C C . ILE A 1 119 ? 17.843 -1.569 -11.117 1.00 77.94 119 ILE A C 1
ATOM 907 O O . ILE A 1 119 ? 18.493 -2.395 -11.754 1.00 77.94 119 ILE A O 1
ATOM 911 N N . GLY A 1 120 ? 16.823 -0.901 -11.660 1.00 67.31 120 GLY A N 1
ATOM 912 C CA . GLY A 1 120 ? 16.193 -1.280 -12.930 1.00 67.31 120 GLY A CA 1
ATOM 913 C C . GLY A 1 120 ? 16.091 -0.188 -13.996 1.00 67.31 120 GLY A C 1
ATOM 914 O O . GLY A 1 120 ? 15.479 -0.448 -15.026 1.00 67.31 120 GLY A O 1
ATOM 915 N N . TYR A 1 121 ? 16.636 1.020 -13.780 1.00 61.81 121 TYR A N 1
ATOM 916 C CA . TYR A 1 121 ? 16.571 2.149 -14.733 1.00 61.81 121 TYR A CA 1
ATOM 917 C C . TYR A 1 121 ? 15.152 2.495 -15.239 1.00 61.81 121 TYR A C 1
ATOM 919 O O . TYR A 1 121 ? 15.001 3.079 -16.312 1.00 61.81 121 TYR A O 1
ATOM 927 N N . SER A 1 122 ? 14.097 2.175 -14.478 1.00 62.03 122 SER A N 1
ATOM 928 C CA . SER A 1 122 ? 12.720 2.425 -14.918 1.00 62.03 122 SER A CA 1
ATOM 929 C C . SER A 1 122 ? 12.152 3.744 -14.366 1.00 62.03 122 SER A C 1
ATOM 931 O O . SER A 1 122 ? 12.222 3.977 -13.154 1.00 62.03 122 SER A O 1
ATOM 933 N N . PRO A 1 123 ? 11.557 4.621 -15.202 1.00 63.97 123 PRO A N 1
ATOM 934 C CA . PRO A 1 123 ? 11.048 5.930 -14.792 1.00 63.97 123 PRO A CA 1
ATOM 935 C C . PRO A 1 123 ? 9.637 5.864 -14.170 1.00 63.97 123 PRO A C 1
ATOM 937 O O . PRO A 1 123 ? 8.749 6.624 -14.546 1.00 63.97 123 PRO A O 1
ATOM 940 N N . HIS A 1 124 ? 9.408 4.990 -13.185 1.00 71.31 124 HIS A N 1
ATOM 941 C CA . HIS A 1 124 ? 8.102 4.871 -12.508 1.00 71.31 124 HIS A CA 1
ATOM 942 C C . HIS A 1 124 ? 7.930 5.802 -11.296 1.00 71.31 124 HIS A C 1
ATOM 944 O O . HIS A 1 124 ? 6.897 5.778 -10.633 1.00 71.31 124 HIS A O 1
ATOM 950 N N . PHE A 1 125 ? 8.907 6.663 -10.996 1.00 80.31 125 PHE A N 1
ATOM 951 C CA . PHE A 1 125 ? 8.889 7.504 -9.793 1.00 80.31 125 PHE A CA 1
ATOM 952 C C . PHE A 1 125 ? 7.627 8.365 -9.649 1.00 80.31 125 PHE A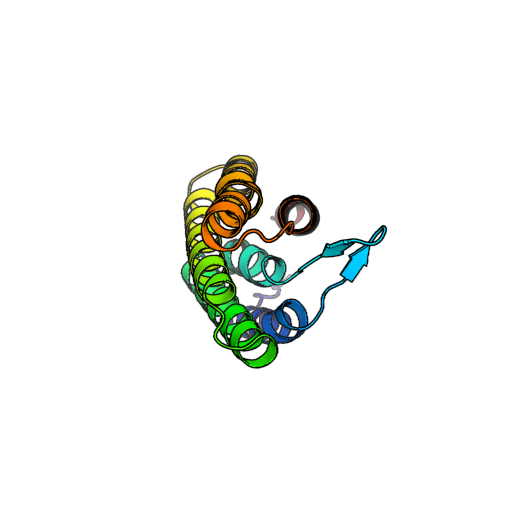 C 1
ATOM 954 O O . PHE A 1 125 ? 7.030 8.432 -8.573 1.00 80.31 125 PHE A O 1
ATOM 961 N N . VAL A 1 126 ? 7.182 8.974 -10.750 1.00 81.25 126 VAL A N 1
ATOM 962 C CA . VAL A 1 126 ? 5.987 9.829 -10.764 1.00 81.25 126 VAL A CA 1
ATOM 963 C C . VAL A 1 126 ? 4.723 9.013 -10.474 1.00 81.25 126 VAL A C 1
ATOM 965 O O . VAL A 1 126 ? 3.889 9.448 -9.680 1.00 81.25 126 VAL A O 1
ATOM 968 N N . THR A 1 127 ? 4.615 7.808 -11.042 1.00 83.19 127 THR A N 1
ATOM 969 C CA . THR A 1 127 ? 3.506 6.876 -10.797 1.00 83.19 127 THR A CA 1
ATOM 970 C C . THR A 1 127 ? 3.374 6.540 -9.317 1.00 83.19 127 THR A C 1
ATOM 972 O O . THR A 1 127 ? 2.286 6.685 -8.760 1.00 83.19 127 THR A O 1
ATOM 975 N N . PHE A 1 128 ? 4.460 6.135 -8.655 1.00 82.19 128 PHE A N 1
ATOM 976 C CA . PHE A 1 128 ? 4.424 5.740 -7.242 1.00 82.19 128 PHE A CA 1
ATOM 977 C C . PHE A 1 128 ? 4.071 6.908 -6.320 1.00 82.19 128 PHE A C 1
ATOM 979 O O . PHE A 1 128 ? 3.219 6.757 -5.443 1.00 82.19 128 PHE A O 1
ATOM 986 N N . CYS A 1 129 ? 4.656 8.088 -6.552 1.00 85.00 129 CYS A N 1
ATOM 987 C CA . CYS A 1 129 ? 4.325 9.294 -5.795 1.00 85.00 129 CYS A CA 1
ATOM 988 C C . CYS A 1 129 ? 2.831 9.629 -5.892 1.00 85.00 129 CYS A C 1
ATOM 990 O O . CYS A 1 129 ? 2.159 9.799 -4.872 1.00 85.00 129 CYS A O 1
ATOM 992 N N . LEU A 1 130 ? 2.299 9.703 -7.116 1.00 85.19 130 LEU A N 1
ATOM 993 C CA . LEU A 1 130 ? 0.898 10.053 -7.351 1.00 85.19 130 LEU A CA 1
ATOM 994 C C . LEU A 1 130 ? -0.059 8.982 -6.816 1.00 85.19 130 LEU A C 1
ATOM 996 O O . LEU A 1 130 ? -1.067 9.321 -6.200 1.00 85.19 130 LEU A O 1
ATOM 1000 N N . SER A 1 131 ? 0.282 7.704 -6.982 1.00 85.12 131 SER A N 1
ATOM 1001 C CA . SER A 1 131 ? -0.509 6.574 -6.478 1.00 85.12 131 SER A CA 1
ATOM 1002 C C . SER A 1 131 ? -0.579 6.573 -4.951 1.00 85.12 131 SER A C 1
ATOM 1004 O O . SER A 1 131 ? -1.649 6.364 -4.374 1.00 85.12 131 SER A O 1
ATOM 1006 N N . ALA A 1 132 ? 0.541 6.864 -4.281 1.00 84.06 132 ALA A N 1
ATOM 1007 C CA . ALA A 1 132 ? 0.595 6.980 -2.829 1.00 84.06 132 ALA A CA 1
ATOM 1008 C C . ALA A 1 132 ? -0.234 8.171 -2.327 1.00 84.06 132 ALA A C 1
ATOM 1010 O O . ALA A 1 132 ? -1.012 8.009 -1.388 1.00 84.06 132 ALA A O 1
ATOM 1011 N N . ILE A 1 133 ? -0.128 9.341 -2.972 1.00 87.00 133 ILE A N 1
ATOM 1012 C CA . ILE A 1 133 ? -0.949 10.516 -2.632 1.00 87.00 133 ILE A CA 1
ATOM 1013 C C . ILE A 1 133 ? -2.430 10.185 -2.798 1.00 87.00 133 ILE A C 1
ATOM 1015 O O . ILE A 1 133 ? -3.193 10.372 -1.856 1.00 87.00 133 ILE A O 1
ATOM 1019 N N . LEU A 1 134 ? -2.828 9.637 -3.949 1.00 85.62 134 LEU A N 1
ATOM 1020 C CA . LEU A 1 134 ? -4.217 9.282 -4.235 1.00 85.62 134 LEU 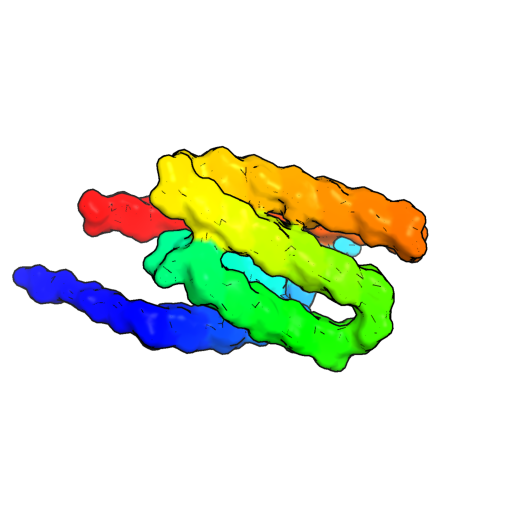A CA 1
ATOM 1021 C C . LEU A 1 134 ? -4.768 8.293 -3.200 1.00 85.62 134 LEU A C 1
ATOM 1023 O O . LEU A 1 134 ? -5.832 8.524 -2.622 1.00 85.62 134 LEU A O 1
ATOM 1027 N N . SER A 1 135 ? -4.017 7.226 -2.918 1.00 84.25 135 SER A N 1
ATOM 1028 C CA . SER A 1 135 ? -4.407 6.199 -1.947 1.00 84.25 135 SER A CA 1
ATOM 1029 C C . SER A 1 135 ? -4.563 6.783 -0.543 1.00 84.25 135 SER 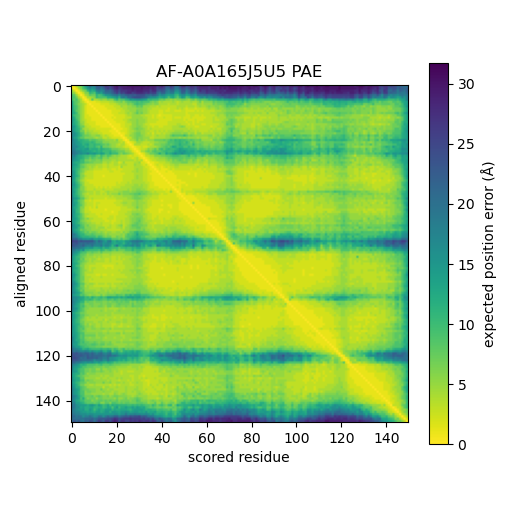A C 1
ATOM 1031 O O . SER A 1 135 ? -5.542 6.486 0.141 1.00 84.25 135 SER A O 1
ATOM 1033 N N . LEU A 1 136 ? -3.651 7.668 -0.128 1.00 85.00 136 LEU A N 1
ATOM 1034 C CA . LEU A 1 136 ? -3.729 8.366 1.155 1.00 85.00 136 LEU A CA 1
ATOM 1035 C C . LEU A 1 136 ? -4.884 9.365 1.214 1.00 85.00 136 LEU A C 1
ATOM 1037 O O . LEU A 1 136 ? -5.547 9.452 2.245 1.00 85.00 136 LEU A O 1
ATOM 1041 N N . THR A 1 137 ? -5.155 10.101 0.134 1.00 84.56 137 THR A N 1
ATOM 1042 C CA . THR A 1 137 ? -6.288 11.028 0.056 1.00 84.56 137 THR A CA 1
ATOM 1043 C C . THR A 1 137 ? -7.602 10.271 0.208 1.00 84.56 137 THR A C 1
ATOM 1045 O O . THR A 1 137 ? -8.421 10.634 1.054 1.00 84.56 137 THR A O 1
ATOM 1048 N N . ILE A 1 138 ? -7.789 9.180 -0.542 1.00 81.38 138 ILE A N 1
ATOM 1049 C CA . ILE A 1 138 ? -8.999 8.357 -0.440 1.00 81.38 138 ILE A CA 1
ATOM 1050 C C . ILE A 1 138 ? -9.103 7.750 0.960 1.00 81.38 138 ILE A C 1
ATOM 1052 O O . ILE A 1 138 ? -10.153 7.851 1.594 1.00 81.38 138 ILE A O 1
ATOM 1056 N N . ALA A 1 139 ? -8.009 7.191 1.483 1.00 79.06 139 ALA A N 1
ATOM 1057 C CA . ALA A 1 139 ? -7.971 6.645 2.832 1.00 79.06 139 ALA A CA 1
ATOM 1058 C C . ALA A 1 139 ? -8.357 7.697 3.884 1.00 79.06 139 ALA A C 1
ATOM 1060 O O . ALA A 1 139 ? -9.199 7.422 4.733 1.00 79.06 139 ALA A O 1
ATOM 1061 N N . HIS A 1 140 ? -7.835 8.924 3.792 1.00 80.12 140 HIS A N 1
ATOM 1062 C CA . HIS A 1 140 ? -8.178 10.020 4.697 1.00 80.12 140 HIS A CA 1
ATOM 1063 C C . HIS A 1 140 ? -9.670 10.372 4.642 1.00 80.12 140 HIS A C 1
ATOM 1065 O O . HIS A 1 140 ? -10.302 10.516 5.692 1.00 80.12 140 HIS A O 1
ATOM 1071 N N . PHE A 1 141 ? -10.250 10.529 3.449 1.00 76.50 141 PHE A N 1
ATOM 1072 C CA . PHE A 1 141 ? -11.681 10.828 3.317 1.00 76.50 141 PHE A CA 1
ATOM 1073 C C . PHE A 1 141 ? -12.541 9.711 3.905 1.00 76.50 141 PHE A C 1
ATOM 1075 O O . PHE A 1 141 ? -13.480 9.978 4.657 1.00 76.50 141 PHE A O 1
ATOM 1082 N N . VAL A 1 142 ? -12.171 8.462 3.629 1.00 73.38 142 VAL A N 1
ATOM 1083 C CA . VAL A 1 142 ? -12.847 7.286 4.171 1.00 73.38 142 VAL A CA 1
ATOM 1084 C C . VAL A 1 142 ? -12.725 7.262 5.702 1.00 73.38 142 VAL A C 1
ATOM 1086 O O . VAL A 1 142 ? -13.736 7.137 6.387 1.00 73.38 142 VAL A O 1
ATOM 1089 N N . TYR A 1 143 ? -11.544 7.498 6.282 1.00 67.75 143 TYR A N 1
ATOM 1090 C CA . TYR A 1 143 ? -11.373 7.574 7.740 1.00 67.75 143 TYR A CA 1
ATOM 1091 C C . TYR A 1 143 ? -12.215 8.675 8.384 1.00 67.75 143 TYR A C 1
ATOM 1093 O O . TYR A 1 143 ? -12.852 8.425 9.408 1.00 67.75 143 TYR A O 1
ATOM 1101 N N . GLY A 1 144 ? -12.244 9.874 7.794 1.00 61.19 144 GLY A N 1
ATOM 1102 C CA . GLY A 1 144 ? -13.041 10.994 8.298 1.00 61.19 144 GLY A CA 1
ATOM 1103 C C . GLY A 1 144 ? -14.534 10.669 8.355 1.00 61.19 144 GLY A C 1
ATOM 1104 O O . GLY A 1 144 ? -15.197 10.975 9.346 1.00 61.19 144 GLY A O 1
ATOM 1105 N N . PHE A 1 145 ? -15.042 9.960 7.345 1.00 58.50 145 PHE A N 1
ATOM 1106 C CA . PHE A 1 145 ? -16.448 9.567 7.259 1.00 58.50 145 PHE A CA 1
ATOM 1107 C C . PHE A 1 145 ? -16.865 8.563 8.347 1.00 58.50 145 PHE A C 1
ATOM 1109 O O . PHE A 1 145 ? -17.988 8.610 8.849 1.00 58.50 145 PHE A O 1
ATOM 1116 N N . PHE A 1 146 ? -15.962 7.659 8.736 1.00 54.31 146 PHE A N 1
ATOM 1117 C CA . PHE A 1 146 ? -16.248 6.626 9.736 1.00 54.31 146 PHE A CA 1
ATOM 1118 C C . PHE A 1 146 ? -15.909 7.048 11.171 1.00 54.31 146 PHE A C 1
ATOM 1120 O O . PHE A 1 146 ? -16.584 6.608 12.101 1.00 54.31 146 PHE A O 1
ATOM 1127 N N . LYS A 1 147 ? -14.922 7.930 11.378 1.00 53.22 147 LYS A N 1
ATOM 1128 C CA . LYS A 1 147 ? -14.565 8.435 12.715 1.00 53.22 147 LYS A CA 1
ATOM 1129 C C . LYS A 1 147 ? -15.631 9.377 13.292 1.00 53.22 147 LYS A C 1
ATOM 1131 O O . LYS A 1 147 ? -15.808 9.405 14.502 1.00 53.22 147 LYS A O 1
ATOM 1136 N N . GLY A 1 148 ? -16.380 10.089 12.443 1.00 40.78 148 GLY A N 1
ATOM 1137 C CA . GLY A 1 148 ? -17.471 10.987 12.855 1.00 40.78 148 GLY A CA 1
ATOM 1138 C C . GLY A 1 148 ? -18.755 10.303 13.352 1.00 40.78 148 GLY A C 1
ATOM 1139 O O . GLY A 1 148 ? -19.714 10.998 13.670 1.00 40.78 148 GLY A O 1
ATOM 1140 N N . LYS A 1 149 ? -18.805 8.963 13.401 1.00 40.41 149 LYS A N 1
ATOM 1141 C CA . LYS A 1 149 ? -19.946 8.186 13.929 1.00 40.41 149 LYS A CA 1
ATOM 1142 C C . LYS A 1 149 ? -19.689 7.543 15.302 1.00 40.41 149 LYS A C 1
ATOM 1144 O O . LYS A 1 149 ? -20.540 6.779 15.754 1.00 40.41 149 LYS A O 1
ATOM 1149 N N . SER A 1 150 ? -18.537 7.807 15.926 1.00 31.27 150 SER A N 1
ATOM 1150 C CA . SER A 1 150 ? -18.206 7.335 17.280 1.00 31.27 150 SER A CA 1
ATOM 1151 C C . SER A 1 150 ? -18.543 8.362 18.346 1.00 31.27 150 SER A C 1
ATOM 1153 O O . SER A 1 150 ? -18.350 9.565 18.081 1.00 31.27 150 SER A O 1
#